Protein AF-A0A9D9DFF3-F1 (afdb_monomer_lite)

Foldseek 3Di:
DDPPCVQLVLLVVLVVLCVVVVHDLCNSCVQLVHHSVVNVCSNVVVDTDDPSSVVSSVVVVVVSVVVVVVVVVVVVVVVVVVVVVVVVVVVVVVVVVVVVD

Structure (mmCIF, N/CA/C/O backbone):
data_AF-A0A9D9DFF3-F1
#
_entry.id   AF-A0A9D9DFF3-F1
#
loop_
_atom_site.group_PDB
_atom_site.id
_atom_site.type_symbol
_atom_site.label_atom_id
_atom_site.label_alt_id
_atom_site.label_comp_id
_atom_site.label_asym_id
_atom_site.label_entity_id
_atom_site.label_seq_id
_atom_site.pdbx_PDB_ins_code
_atom_site.Cartn_x
_atom_site.Cartn_y
_atom_site.Cartn_z
_atom_site.occupancy
_atom_site.B_iso_or_equiv
_atom_site.auth_seq_id
_atom_site.auth_comp_id
_atom_site.auth_asym_id
_atom_site.auth_atom_id
_atom_site.pdbx_PDB_model_num
ATOM 1 N N . MET A 1 1 ? 12.814 -27.600 -8.512 1.00 37.44 1 MET A N 1
ATOM 2 C CA . MET A 1 1 ? 12.833 -26.785 -7.274 1.00 37.44 1 MET A CA 1
ATOM 3 C C . MET A 1 1 ? 13.285 -25.425 -7.756 1.00 37.44 1 MET A C 1
ATOM 5 O O . MET A 1 1 ? 14.477 -25.202 -7.915 1.00 37.44 1 MET A O 1
ATOM 9 N N . ASP A 1 2 ? 12.324 -24.601 -8.169 1.00 42.31 2 ASP A N 1
ATOM 10 C CA . ASP A 1 2 ? 12.583 -23.528 -9.131 1.00 42.31 2 ASP A CA 1
ATOM 11 C C . ASP A 1 2 ? 12.724 -22.204 -8.384 1.00 42.31 2 ASP A C 1
ATOM 13 O O . ASP A 1 2 ? 11.755 -21.620 -7.907 1.00 42.31 2 ASP A O 1
ATOM 17 N N . ILE A 1 3 ? 13.970 -21.758 -8.234 1.00 48.84 3 ILE A N 1
ATOM 18 C CA . ILE A 1 3 ? 14.361 -20.600 -7.413 1.00 48.84 3 ILE A CA 1
ATOM 19 C C . ILE A 1 3 ? 14.225 -19.268 -8.196 1.00 48.84 3 ILE A C 1
ATOM 21 O O . ILE A 1 3 ? 14.500 -18.189 -7.674 1.00 48.84 3 ILE A O 1
ATOM 25 N N . GLU A 1 4 ? 13.752 -19.284 -9.447 1.00 47.47 4 GLU A N 1
ATOM 26 C CA . GLU A 1 4 ? 13.903 -18.138 -10.361 1.00 47.47 4 GLU A CA 1
ATOM 27 C C . GLU A 1 4 ? 12.733 -17.131 -10.438 1.00 47.47 4 GLU A C 1
ATOM 29 O O . GLU A 1 4 ? 12.893 -16.080 -11.073 1.00 47.47 4 GLU A O 1
ATOM 34 N N . ASN A 1 5 ? 11.601 -17.359 -9.753 1.00 51.75 5 ASN A N 1
ATOM 35 C CA . ASN A 1 5 ? 10.406 -16.494 -9.872 1.00 51.75 5 ASN A CA 1
ATOM 36 C C . ASN A 1 5 ? 10.257 -15.365 -8.831 1.00 51.75 5 ASN A C 1
ATOM 38 O O . ASN A 1 5 ? 9.485 -14.432 -9.047 1.00 51.75 5 ASN A O 1
ATOM 42 N N . ASN A 1 6 ? 11.080 -15.336 -7.776 1.00 55.25 6 ASN A N 1
ATOM 43 C CA . ASN A 1 6 ? 10.931 -14.398 -6.646 1.00 55.25 6 ASN A CA 1
ATOM 44 C C . ASN A 1 6 ? 10.942 -12.894 -7.001 1.00 55.25 6 ASN A C 1
ATOM 46 O O . ASN A 1 6 ? 10.562 -12.058 -6.182 1.00 55.25 6 ASN A O 1
ATOM 50 N N . GLY A 1 7 ? 11.446 -12.512 -8.178 1.00 58.28 7 GLY A N 1
ATOM 51 C CA . GLY A 1 7 ? 11.526 -11.109 -8.594 1.00 58.28 7 GLY A CA 1
ATOM 52 C C . GLY A 1 7 ? 10.247 -10.559 -9.227 1.00 58.28 7 GLY A C 1
ATOM 53 O O . GLY A 1 7 ? 10.007 -9.358 -9.113 1.00 58.28 7 GLY A O 1
ATOM 54 N N . ARG A 1 8 ? 9.459 -11.409 -9.899 1.00 73.44 8 ARG A N 1
ATOM 55 C CA . ARG A 1 8 ? 8.228 -11.000 -10.594 1.00 73.44 8 ARG A CA 1
ATOM 56 C C . ARG A 1 8 ? 7.054 -10.964 -9.624 1.00 73.44 8 ARG A C 1
ATOM 58 O O . ARG A 1 8 ? 6.398 -9.933 -9.527 1.00 73.44 8 ARG A O 1
ATOM 65 N N . ASP A 1 9 ? 6.929 -12.000 -8.798 1.00 81.44 9 ASP A N 1
ATOM 66 C CA . ASP A 1 9 ? 5.877 -12.121 -7.784 1.00 81.44 9 ASP A CA 1
ATOM 67 C C . ASP A 1 9 ? 5.829 -10.900 -6.851 1.00 81.44 9 ASP A C 1
ATOM 69 O O . ASP A 1 9 ? 4.765 -10.362 -6.552 1.00 81.44 9 ASP A O 1
ATOM 73 N N . LYS A 1 10 ? 6.999 -10.383 -6.455 1.00 89.50 10 LYS A N 1
ATOM 74 C CA . LYS A 1 10 ? 7.100 -9.196 -5.594 1.00 89.50 10 LYS A CA 1
ATOM 75 C C . LYS A 1 10 ? 6.739 -7.887 -6.292 1.00 89.50 10 LYS A C 1
ATOM 77 O O . LYS A 1 10 ? 6.269 -6.964 -5.632 1.00 89.50 10 LYS A O 1
ATOM 82 N N . ILE A 1 11 ? 6.982 -7.770 -7.599 1.00 93.94 11 ILE A N 1
ATOM 83 C CA . ILE A 1 11 ? 6.556 -6.593 -8.370 1.00 93.94 11 ILE A CA 1
ATOM 84 C C . ILE A 1 11 ? 5.039 -6.601 -8.526 1.00 93.94 11 ILE A C 1
ATOM 86 O O . ILE A 1 11 ? 4.406 -5.571 -8.301 1.00 93.94 11 ILE A O 1
ATOM 90 N N . ASP A 1 12 ? 4.455 -7.756 -8.829 1.00 92.88 12 ASP A N 1
ATOM 91 C CA . ASP A 1 12 ? 3.007 -7.896 -8.966 1.00 92.88 12 ASP A CA 1
ATOM 92 C C . ASP A 1 12 ? 2.300 -7.636 -7.626 1.00 92.88 12 ASP A C 1
ATOM 94 O O . ASP A 1 12 ? 1.305 -6.904 -7.570 1.00 92.88 12 ASP A O 1
ATOM 98 N N . GLU A 1 13 ? 2.861 -8.136 -6.518 1.00 95.25 13 GLU A N 1
ATOM 99 C CA . GLU A 1 13 ? 2.382 -7.835 -5.167 1.00 95.25 13 GLU A CA 1
ATOM 100 C C . GLU A 1 13 ? 2.470 -6.334 -4.848 1.00 95.25 13 GLU A C 1
ATOM 102 O O . GLU A 1 13 ? 1.493 -5.735 -4.381 1.00 95.25 13 GLU A O 1
ATOM 107 N N . LEU A 1 14 ? 3.623 -5.715 -5.122 1.00 95.88 14 LEU A N 1
ATOM 108 C CA . LEU A 1 14 ? 3.855 -4.285 -4.924 1.00 95.88 14 LEU A CA 1
ATOM 109 C C . LEU A 1 14 ? 2.812 -3.449 -5.667 1.00 95.88 14 LEU A C 1
ATOM 111 O O . LEU A 1 14 ? 2.181 -2.581 -5.063 1.00 95.88 14 LEU A O 1
ATOM 115 N N . VAL A 1 15 ? 2.630 -3.704 -6.965 1.00 94.94 15 VAL A N 1
ATOM 116 C CA . VAL A 1 15 ? 1.685 -2.965 -7.810 1.00 94.94 15 VAL A CA 1
ATOM 117 C C . VAL A 1 15 ? 0.266 -3.159 -7.295 1.00 94.94 15 VAL A C 1
ATOM 119 O O . VAL A 1 15 ? -0.441 -2.178 -7.084 1.00 94.94 15 VAL A O 1
ATOM 122 N N . THR A 1 16 ? -0.127 -4.398 -6.996 1.00 95.56 16 THR A N 1
ATOM 123 C CA . THR A 1 16 ? -1.468 -4.712 -6.485 1.00 95.56 16 THR A CA 1
ATOM 124 C C . THR A 1 16 ? -1.778 -3.941 -5.201 1.00 95.56 16 THR A C 1
ATOM 126 O O . THR A 1 16 ? -2.840 -3.323 -5.080 1.00 95.56 16 THR A O 1
ATOM 129 N N . ARG A 1 17 ? -0.857 -3.940 -4.230 1.00 95.75 17 ARG A N 1
ATOM 130 C CA . ARG A 1 17 ? -1.032 -3.216 -2.960 1.00 95.75 17 ARG A CA 1
ATOM 131 C C . ARG A 1 17 ? -1.026 -1.703 -3.160 1.00 95.75 17 ARG A C 1
ATOM 133 O O . ARG A 1 17 ? -1.868 -1.011 -2.590 1.00 95.75 17 ARG A O 1
ATOM 140 N N . ALA A 1 18 ? -0.122 -1.189 -3.992 1.00 95.12 18 ALA A N 1
ATOM 141 C CA . ALA A 1 18 ? -0.042 0.234 -4.301 1.00 95.12 18 ALA A CA 1
ATOM 142 C C . ALA A 1 18 ? -1.338 0.741 -4.958 1.00 95.12 18 ALA A C 1
ATOM 144 O O . ALA A 1 18 ? -1.895 1.749 -4.520 1.00 95.12 18 ALA A O 1
ATOM 145 N N . THR A 1 19 ? -1.874 0.013 -5.941 1.00 94.12 19 THR A N 1
ATOM 146 C CA . THR A 1 19 ? -3.126 0.367 -6.625 1.00 94.12 19 THR A CA 1
ATOM 147 C C . THR A 1 19 ? -4.327 0.317 -5.687 1.00 94.12 19 THR A C 1
ATOM 149 O O . THR A 1 19 ? -5.136 1.242 -5.705 1.00 94.12 19 THR A O 1
ATOM 152 N N . LYS A 1 20 ? -4.417 -0.682 -4.795 1.00 94.50 20 LYS A N 1
ATOM 153 C CA . LYS A 1 20 ? -5.460 -0.725 -3.748 1.00 94.50 20 LYS A CA 1
ATOM 154 C C . LYS A 1 20 ? -5.444 0.506 -2.836 1.00 94.50 20 LYS A C 1
ATOM 156 O O . LYS A 1 20 ? -6.474 0.864 -2.278 1.00 94.50 20 LYS A O 1
ATOM 161 N N . LYS A 1 21 ? -4.291 1.166 -2.704 1.00 91.88 21 LYS A N 1
ATOM 162 C CA . LYS A 1 21 ? -4.105 2.407 -1.938 1.00 91.88 21 LYS A CA 1
ATOM 163 C C . LYS A 1 21 ? -4.207 3.678 -2.789 1.00 91.88 21 LYS A C 1
ATOM 165 O O . LYS A 1 21 ? -3.920 4.765 -2.296 1.00 91.88 21 LYS A O 1
ATOM 170 N N . GLY A 1 22 ? -4.591 3.560 -4.061 1.00 94.06 22 GLY A N 1
ATOM 171 C CA . GLY A 1 22 ? -4.718 4.691 -4.981 1.00 94.06 22 GLY A CA 1
ATOM 172 C C . GLY A 1 22 ? -3.380 5.297 -5.417 1.00 94.06 22 GLY A C 1
ATOM 173 O O . GLY A 1 22 ? -3.342 6.438 -5.885 1.00 94.06 22 GLY A O 1
ATOM 174 N N . LEU A 1 23 ? -2.261 4.578 -5.262 1.00 94.56 23 LEU A N 1
ATOM 175 C CA . LEU A 1 23 ? -0.970 5.045 -5.762 1.00 94.56 23 LEU A CA 1
ATOM 176 C C . LEU A 1 23 ? -0.884 4.819 -7.271 1.00 94.56 23 LEU A C 1
ATOM 178 O O . LEU A 1 23 ? -1.087 3.717 -7.778 1.00 94.56 23 LEU A O 1
ATOM 182 N N . THR A 1 24 ? -0.516 5.880 -7.984 1.00 95.44 24 THR A N 1
ATOM 183 C CA . THR A 1 24 ? -0.215 5.826 -9.413 1.00 95.44 24 THR A CA 1
ATOM 184 C C . THR A 1 24 ? 1.201 5.301 -9.648 1.00 95.44 24 THR A C 1
ATOM 186 O O . THR A 1 24 ? 2.070 5.397 -8.776 1.00 95.44 24 THR A O 1
ATOM 189 N N . LEU A 1 25 ? 1.470 4.799 -10.855 1.00 94.12 25 LEU A N 1
ATOM 190 C CA . LEU A 1 25 ? 2.794 4.290 -11.217 1.00 94.12 25 LEU A CA 1
ATOM 191 C C . LEU A 1 25 ? 3.928 5.325 -11.028 1.00 94.12 25 LEU A C 1
ATOM 193 O O . LEU A 1 25 ? 4.968 4.949 -10.487 1.00 94.12 25 LEU A O 1
ATOM 197 N N . PRO A 1 26 ? 3.755 6.624 -11.364 1.00 96.69 26 PRO A N 1
ATOM 198 C CA . PRO A 1 26 ? 4.762 7.647 -11.067 1.00 96.69 26 PRO A CA 1
ATOM 199 C C . PRO A 1 26 ? 5.036 7.824 -9.568 1.00 96.69 26 PRO A C 1
ATOM 201 O O . PRO A 1 26 ? 6.190 7.954 -9.164 1.00 96.69 26 PRO A O 1
ATOM 204 N N . LYS A 1 27 ? 3.996 7.783 -8.720 1.00 96.31 27 LYS A N 1
ATOM 205 C CA . LYS A 1 27 ? 4.160 7.868 -7.258 1.00 96.31 27 LYS A CA 1
ATOM 206 C C . LYS A 1 27 ? 4.902 6.650 -6.712 1.00 96.31 27 LYS A C 1
ATOM 208 O O . LYS A 1 27 ? 5.761 6.791 -5.846 1.00 96.31 27 LYS A O 1
ATOM 213 N N . LEU A 1 28 ? 4.611 5.466 -7.249 1.00 95.19 28 LEU A N 1
ATOM 214 C CA . LEU A 1 28 ? 5.313 4.237 -6.894 1.00 95.19 28 LEU A CA 1
ATOM 215 C C . LEU A 1 28 ? 6.788 4.275 -7.330 1.00 95.19 28 LEU A C 1
ATOM 217 O O . LEU A 1 28 ? 7.670 3.880 -6.570 1.00 95.19 28 LEU A O 1
ATOM 221 N N . ALA A 1 29 ? 7.073 4.800 -8.525 1.00 96.69 29 ALA A N 1
ATOM 222 C CA . ALA A 1 29 ? 8.435 4.984 -9.024 1.00 96.69 29 ALA A CA 1
ATOM 223 C C . ALA A 1 29 ? 9.241 5.938 -8.130 1.00 96.69 29 ALA A C 1
ATOM 225 O O . ALA A 1 29 ? 10.367 5.616 -7.742 1.00 96.69 29 ALA A O 1
ATOM 226 N N . ALA A 1 30 ? 8.629 7.055 -7.724 1.00 96.75 30 ALA A N 1
ATOM 227 C CA . ALA A 1 30 ? 9.215 7.991 -6.772 1.00 96.75 30 ALA A CA 1
ATOM 228 C C . ALA A 1 30 ? 9.490 7.330 -5.411 1.00 96.75 30 ALA A C 1
ATOM 230 O O . ALA A 1 30 ? 10.594 7.463 -4.887 1.00 96.75 30 ALA A O 1
ATOM 231 N N . ALA A 1 31 ? 8.543 6.547 -4.879 1.00 94.00 31 ALA A N 1
ATOM 232 C CA . ALA A 1 31 ? 8.706 5.828 -3.611 1.00 94.00 31 ALA A CA 1
ATOM 233 C C . ALA A 1 31 ? 9.863 4.813 -3.635 1.00 94.00 31 ALA A C 1
ATOM 235 O O . ALA A 1 31 ? 10.502 4.570 -2.613 1.00 94.00 31 ALA A O 1
ATOM 236 N N . LEU A 1 32 ? 10.155 4.231 -4.802 1.00 95.56 32 LEU A N 1
ATOM 237 C CA . LEU A 1 32 ? 11.289 3.327 -4.984 1.00 95.56 32 LEU A CA 1
ATOM 238 C C . LEU A 1 32 ? 12.556 4.017 -5.498 1.00 95.56 32 LEU A C 1
ATOM 240 O O . LEU A 1 32 ? 13.544 3.328 -5.746 1.00 95.56 32 LEU A O 1
ATOM 244 N N . HIS A 1 33 ? 12.551 5.341 -5.664 1.00 96.44 33 HIS A N 1
ATOM 245 C CA . HIS A 1 33 ? 13.625 6.125 -6.282 1.00 96.44 33 HIS A CA 1
ATOM 246 C C . HIS A 1 33 ? 14.150 5.483 -7.577 1.00 96.44 33 HIS A C 1
ATOM 248 O O . HIS A 1 33 ? 15.333 5.139 -7.707 1.00 96.44 33 HIS A O 1
ATOM 254 N N . VAL A 1 34 ? 13.235 5.261 -8.517 1.00 96.81 34 VAL A N 1
ATOM 255 C CA . VAL A 1 34 ? 13.516 4.865 -9.901 1.00 96.81 34 VAL A CA 1
ATOM 256 C C . VAL A 1 34 ? 12.732 5.773 -10.848 1.00 96.81 34 VAL A C 1
ATOM 258 O O . VAL A 1 34 ? 11.764 6.411 -10.438 1.00 96.81 34 VAL A O 1
ATOM 261 N N . SER A 1 35 ? 13.123 5.841 -12.122 1.00 98.00 35 SER A N 1
ATOM 262 C CA . SER A 1 35 ? 12.321 6.575 -13.105 1.00 98.00 35 SER A CA 1
ATOM 263 C C . SER A 1 35 ? 10.993 5.864 -13.376 1.00 98.00 35 SER A C 1
ATOM 265 O O . SER A 1 35 ? 10.899 4.638 -13.272 1.00 98.00 35 SER A O 1
ATOM 267 N N . THR A 1 36 ? 9.973 6.620 -13.786 1.00 97.50 36 THR A N 1
ATOM 268 C CA . THR A 1 36 ? 8.672 6.061 -14.188 1.00 97.50 36 THR A CA 1
ATOM 269 C C . THR A 1 36 ? 8.825 5.021 -15.300 1.00 97.50 36 THR A C 1
ATOM 271 O O . THR A 1 36 ? 8.224 3.955 -15.214 1.00 97.50 36 THR A O 1
ATOM 274 N N . SER A 1 37 ? 9.689 5.271 -16.290 1.00 97.69 37 SER A N 1
ATOM 275 C CA . SER A 1 37 ? 9.982 4.312 -17.366 1.00 97.69 37 SER A CA 1
ATOM 276 C C . SER A 1 37 ? 10.624 3.027 -16.838 1.00 97.69 37 SER A C 1
ATOM 278 O O . SER A 1 37 ? 10.271 1.933 -17.266 1.00 97.69 37 SER A O 1
ATOM 280 N N . THR A 1 38 ? 11.530 3.136 -15.861 1.00 96.81 38 THR A N 1
ATOM 281 C CA . THR A 1 38 ? 12.130 1.962 -15.209 1.00 96.81 38 THR A CA 1
ATOM 282 C C . THR A 1 38 ? 11.069 1.147 -14.473 1.00 96.81 38 THR A C 1
ATOM 284 O O . THR A 1 38 ? 11.033 -0.072 -14.602 1.00 96.81 38 THR A O 1
ATOM 287 N N . MET A 1 39 ? 10.173 1.811 -13.735 1.00 96.12 39 MET A N 1
ATOM 288 C CA . MET A 1 39 ? 9.062 1.135 -13.067 1.00 96.12 39 MET A CA 1
ATOM 289 C C . MET A 1 39 ? 8.140 0.443 -14.078 1.00 96.12 39 MET A C 1
ATOM 291 O O . MET A 1 39 ? 7.786 -0.713 -13.881 1.00 96.12 39 MET A O 1
ATOM 295 N N . TYR A 1 40 ? 7.807 1.106 -15.188 1.00 96.50 40 TYR A N 1
ATOM 296 C CA . TYR A 1 40 ? 7.024 0.509 -16.271 1.00 96.50 40 TYR A CA 1
ATOM 297 C C . TYR A 1 40 ? 7.685 -0.763 -16.820 1.00 96.50 40 TYR A C 1
ATOM 299 O O . TYR A 1 40 ? 7.012 -1.777 -17.001 1.00 96.50 40 TYR A O 1
ATOM 307 N N . ASN A 1 41 ? 9.006 -0.757 -17.005 1.00 96.19 41 ASN A N 1
ATOM 308 C CA . ASN A 1 41 ? 9.736 -1.946 -17.443 1.00 96.19 41 ASN A CA 1
ATOM 309 C C . ASN A 1 41 ? 9.701 -3.088 -16.423 1.00 96.19 41 ASN A C 1
ATOM 311 O O . ASN A 1 41 ? 9.732 -4.248 -16.826 1.00 96.19 41 ASN A O 1
ATOM 315 N N . TYR A 1 42 ? 9.646 -2.787 -15.124 1.00 94.81 42 TYR A N 1
ATOM 316 C CA . TYR A 1 42 ? 9.476 -3.813 -14.094 1.00 94.81 42 TYR A CA 1
ATOM 317 C C . TYR A 1 42 ? 8.075 -4.416 -14.131 1.00 94.81 42 TYR A C 1
ATOM 319 O O . TYR A 1 42 ? 7.952 -5.635 -14.162 1.00 94.81 42 TYR A O 1
ATOM 327 N N . VAL A 1 43 ? 7.035 -3.578 -14.183 1.00 93.56 43 VAL A N 1
ATOM 328 C CA . VAL A 1 43 ? 5.631 -4.029 -14.180 1.00 93.56 43 VAL A CA 1
ATOM 329 C C . VAL A 1 43 ? 5.305 -4.896 -15.391 1.00 93.56 43 VAL A C 1
ATOM 331 O O . VAL A 1 43 ? 4.636 -5.912 -15.262 1.00 93.56 43 VAL A O 1
ATOM 334 N N . ASN A 1 44 ? 5.818 -4.541 -16.567 1.00 93.69 44 ASN A N 1
ATOM 335 C CA . ASN A 1 44 ? 5.590 -5.330 -17.780 1.00 93.69 44 ASN A CA 1
ATOM 336 C C . ASN A 1 44 ? 6.559 -6.517 -17.924 1.00 93.69 44 ASN A C 1
ATOM 338 O O . ASN A 1 44 ? 6.491 -7.257 -18.901 1.00 93.69 44 ASN A O 1
ATOM 342 N N . GLY A 1 45 ? 7.488 -6.702 -16.981 1.00 91.56 45 GLY A N 1
ATOM 343 C CA . GLY A 1 45 ? 8.461 -7.793 -17.014 1.00 91.56 45 GLY A CA 1
ATOM 344 C C . GLY A 1 45 ? 9.562 -7.649 -18.071 1.00 91.56 45 GLY A C 1
ATOM 345 O O . GLY A 1 45 ? 10.335 -8.587 -18.252 1.00 91.56 45 GLY A O 1
ATOM 346 N N . TYR A 1 46 ? 9.688 -6.493 -18.735 1.00 93.75 46 TYR A N 1
ATOM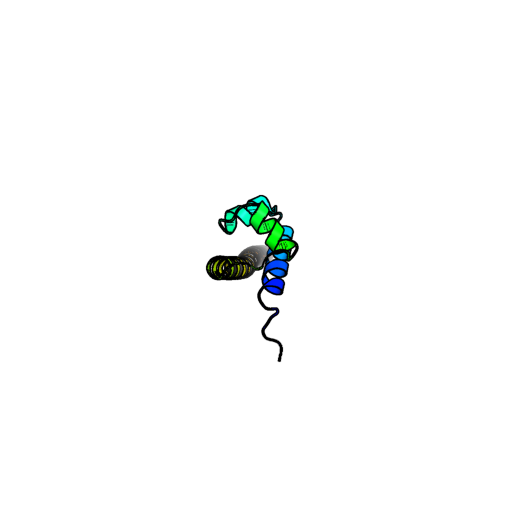 347 C CA . TYR A 1 46 ? 10.770 -6.218 -19.692 1.00 93.75 46 TYR A CA 1
ATOM 348 C C . TYR A 1 46 ? 12.151 -6.234 -19.032 1.00 93.75 46 TYR A C 1
ATOM 350 O O . TYR A 1 46 ? 13.148 -6.569 -19.666 1.00 93.75 46 TYR A O 1
ATOM 358 N N . THR A 1 47 ? 12.228 -5.863 -17.75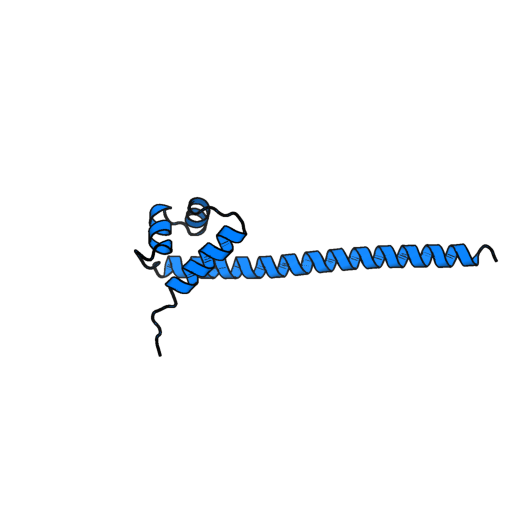1 1.00 92.75 47 THR A N 1
ATOM 359 C CA . THR A 1 47 ? 13.473 -5.918 -16.974 1.00 92.75 47 THR A CA 1
ATOM 360 C C . THR A 1 47 ? 13.206 -6.386 -15.550 1.00 92.75 47 THR A C 1
ATOM 362 O O . THR A 1 47 ? 12.137 -6.137 -14.997 1.00 92.75 47 THR A O 1
ATOM 365 N N . LYS A 1 48 ? 14.197 -7.031 -14.923 1.00 91.12 48 LYS A N 1
ATOM 366 C CA . LYS A 1 48 ? 14.140 -7.392 -13.499 1.00 91.12 48 LYS A CA 1
ATOM 367 C C . LYS A 1 48 ? 14.757 -6.277 -12.638 1.00 91.12 48 LYS A C 1
ATOM 369 O O . LYS A 1 48 ? 15.798 -5.729 -13.016 1.00 91.12 48 LYS A O 1
ATOM 374 N N . PRO A 1 49 ? 14.200 -5.965 -11.452 1.00 93.56 49 PRO A N 1
ATOM 375 C CA . PRO A 1 49 ? 14.796 -4.985 -10.551 1.00 93.56 49 PRO A CA 1
ATOM 376 C C . PRO A 1 49 ? 16.184 -5.415 -10.079 1.00 93.56 49 PRO A C 1
ATOM 378 O O . PRO A 1 49 ? 16.398 -6.575 -9.718 1.00 93.56 49 PRO A O 1
ATOM 381 N N . ARG A 1 50 ? 17.127 -4.468 -10.016 1.00 92.50 50 ARG A N 1
ATOM 382 C CA . ARG A 1 50 ? 18.462 -4.687 -9.427 1.00 92.50 50 ARG A CA 1
ATOM 383 C C . ARG A 1 50 ? 18.369 -4.946 -7.919 1.00 92.50 50 ARG A C 1
ATOM 385 O O . ARG A 1 50 ? 17.375 -4.606 -7.282 1.00 92.50 50 ARG A O 1
ATOM 392 N N . ALA A 1 51 ? 19.417 -5.523 -7.326 1.00 92.31 51 ALA 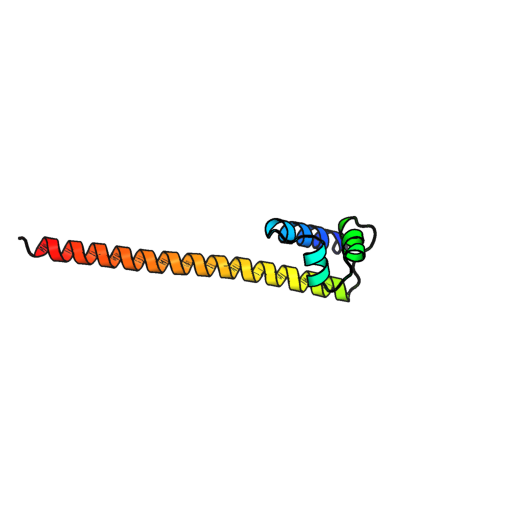A N 1
ATOM 393 C CA . ALA A 1 51 ? 19.418 -5.945 -5.919 1.00 92.31 51 ALA A CA 1
ATOM 394 C C . ALA A 1 51 ? 19.046 -4.824 -4.927 1.00 92.31 51 ALA A C 1
ATOM 396 O O . ALA A 1 51 ? 18.273 -5.052 -4.001 1.00 92.31 51 ALA A O 1
ATOM 397 N N . ASN A 1 52 ? 19.541 -3.604 -5.14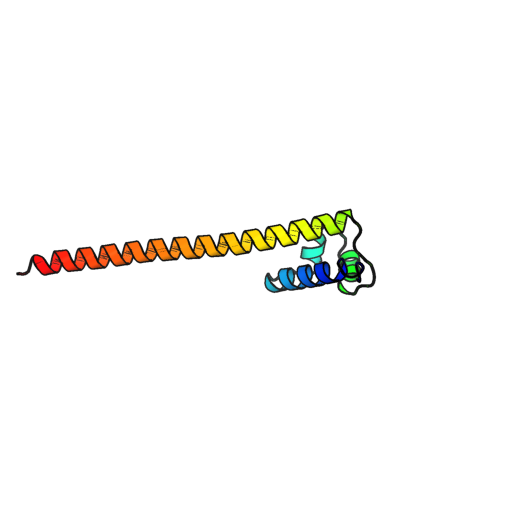3 1.00 94.25 52 ASN A N 1
ATOM 398 C CA . ASN A 1 52 ? 19.188 -2.434 -4.335 1.00 94.25 52 ASN A CA 1
ATOM 399 C C . ASN A 1 52 ? 17.701 -2.055 -4.462 1.00 94.25 52 ASN A C 1
ATOM 401 O O . ASN A 1 52 ? 17.060 -1.723 -3.469 1.00 94.25 52 ASN A O 1
ATOM 405 N N . VAL A 1 53 ? 17.134 -2.133 -5.668 1.00 94.75 53 VAL A N 1
ATOM 406 C CA . VAL A 1 53 ? 15.709 -1.886 -5.908 1.00 94.75 53 VAL A CA 1
ATOM 407 C C . VAL A 1 53 ? 14.871 -2.970 -5.236 1.00 94.75 53 VAL A C 1
ATOM 409 O O . VAL A 1 53 ? 13.918 -2.626 -4.551 1.00 94.75 53 VAL A O 1
ATOM 412 N N . ARG A 1 54 ? 15.259 -4.250 -5.340 1.00 94.38 54 ARG A N 1
ATOM 413 C CA . ARG A 1 54 ? 14.569 -5.362 -4.658 1.00 94.38 54 ARG A CA 1
ATOM 414 C C . ARG A 1 54 ? 14.494 -5.156 -3.148 1.00 94.38 54 ARG A C 1
ATOM 416 O O . ARG A 1 54 ? 13.413 -5.256 -2.590 1.00 94.38 54 ARG A O 1
ATOM 423 N N . LYS A 1 55 ? 15.597 -4.747 -2.509 1.00 94.75 55 LYS A N 1
ATOM 424 C CA . LYS A 1 55 ? 15.591 -4.401 -1.076 1.00 94.75 55 LYS A CA 1
ATOM 425 C C . LYS A 1 55 ? 14.598 -3.281 -0.747 1.00 94.75 55 LYS A C 1
ATOM 427 O O . LYS A 1 55 ? 13.930 -3.340 0.276 1.00 94.75 55 LYS A O 1
ATOM 432 N N . ARG A 1 56 ? 14.477 -2.262 -1.605 1.00 95.81 56 ARG A N 1
ATOM 433 C CA . ARG A 1 56 ? 13.498 -1.175 -1.409 1.00 95.81 56 ARG A CA 1
ATOM 434 C C . ARG A 1 56 ? 12.058 -1.648 -1.594 1.00 95.81 56 ARG A C 1
ATOM 436 O O . ARG A 1 56 ? 11.197 -1.201 -0.848 1.00 95.81 56 ARG A O 1
ATOM 443 N N . ILE A 1 57 ? 11.814 -2.556 -2.540 1.00 95.75 57 ILE A N 1
ATOM 444 C CA . ILE A 1 57 ? 10.510 -3.211 -2.723 1.00 95.75 57 ILE A CA 1
ATOM 445 C C . ILE A 1 57 ? 10.140 -3.985 -1.455 1.00 95.75 57 ILE A C 1
ATOM 447 O O . ILE A 1 57 ? 9.056 -3.781 -0.922 1.00 95.75 57 ILE A O 1
ATOM 451 N N . ASP A 1 58 ? 11.066 -4.788 -0.927 1.00 95.25 58 ASP A N 1
ATOM 452 C CA . ASP A 1 58 ? 10.858 -5.563 0.301 1.00 95.25 58 ASP A CA 1
ATOM 453 C C . ASP A 1 58 ? 10.524 -4.659 1.495 1.00 95.25 58 ASP A C 1
ATOM 455 O O . ASP A 1 58 ? 9.545 -4.886 2.202 1.00 95.25 58 ASP A O 1
ATOM 459 N N . VAL A 1 59 ? 11.292 -3.581 1.682 1.00 96.12 59 VAL A N 1
ATOM 460 C CA . VAL A 1 59 ? 11.034 -2.594 2.743 1.00 96.12 59 VAL A CA 1
ATOM 461 C C . VAL A 1 59 ? 9.675 -1.918 2.563 1.00 96.12 59 VAL A C 1
ATOM 463 O O . VAL A 1 59 ? 8.979 -1.675 3.547 1.00 96.12 59 VAL A O 1
ATOM 466 N N . TRP A 1 60 ? 9.288 -1.593 1.329 1.00 95.88 60 TRP A N 1
ATOM 467 C CA . TRP A 1 60 ? 7.988 -0.988 1.056 1.00 95.88 60 TRP A CA 1
ATOM 468 C C . TRP A 1 60 ? 6.843 -1.942 1.417 1.00 95.88 60 TRP A C 1
ATOM 470 O O . TRP A 1 60 ? 5.919 -1.538 2.121 1.00 95.88 60 TRP A O 1
ATOM 480 N N . LEU A 1 61 ? 6.931 -3.208 0.993 1.00 95.75 61 LEU A N 1
ATOM 481 C CA . LEU A 1 61 ? 5.926 -4.241 1.269 1.00 95.75 61 LEU A CA 1
ATOM 482 C C . LEU A 1 61 ? 5.783 -4.512 2.771 1.00 95.75 61 LEU A C 1
ATOM 484 O O . LEU A 1 61 ? 4.667 -4.624 3.279 1.00 95.75 61 LEU A O 1
ATOM 488 N N . GLU A 1 62 ? 6.896 -4.553 3.502 1.00 96.12 62 GLU A N 1
ATOM 489 C CA . GLU A 1 62 ? 6.860 -4.760 4.949 1.00 96.12 62 GLU A CA 1
ATOM 490 C C . GLU A 1 62 ? 6.256 -3.553 5.679 1.00 96.12 62 GLU A C 1
ATOM 492 O O . GLU A 1 62 ? 5.398 -3.711 6.548 1.00 96.12 62 GLU A O 1
ATOM 497 N N . ARG A 1 63 ? 6.610 -2.325 5.275 1.00 95.19 63 ARG A N 1
ATOM 498 C CA . ARG A 1 63 ? 5.976 -1.105 5.807 1.00 95.19 63 ARG A CA 1
ATOM 499 C C . ARG A 1 63 ? 4.471 -1.095 5.559 1.00 95.19 63 ARG A C 1
ATOM 501 O O . ARG A 1 63 ? 3.705 -0.743 6.453 1.00 95.19 63 ARG A O 1
ATOM 508 N N . ASP A 1 64 ? 4.045 -1.494 4.366 1.00 94.56 64 ASP A N 1
ATOM 509 C CA . ASP A 1 64 ? 2.634 -1.601 4.004 1.00 94.56 64 ASP A CA 1
ATOM 510 C C . ASP A 1 64 ? 1.873 -2.587 4.907 1.00 94.56 64 ASP A C 1
ATOM 512 O O . ASP A 1 64 ? 0.780 -2.282 5.407 1.00 94.56 64 ASP A O 1
ATOM 516 N N . ARG A 1 65 ? 2.481 -3.748 5.175 1.00 95.00 65 ARG A N 1
ATOM 517 C CA . ARG A 1 65 ? 1.948 -4.764 6.087 1.00 95.00 65 ARG A CA 1
ATOM 518 C C . ARG A 1 65 ? 1.833 -4.241 7.518 1.00 95.00 65 ARG A C 1
ATOM 520 O O . ARG A 1 65 ? 0.763 -4.367 8.114 1.00 95.00 65 ARG A O 1
ATOM 527 N N . ILE A 1 66 ? 2.891 -3.626 8.047 1.00 96.06 66 ILE A N 1
ATOM 528 C CA . ILE A 1 66 ? 2.902 -3.049 9.400 1.00 96.06 66 ILE A CA 1
ATOM 529 C C . ILE A 1 66 ? 1.806 -1.991 9.534 1.00 96.06 66 ILE A C 1
ATOM 531 O O . ILE A 1 66 ? 1.030 -2.035 10.485 1.00 96.06 66 ILE A O 1
ATOM 535 N N . MET A 1 67 ? 1.680 -1.085 8.560 1.00 94.94 67 MET A N 1
ATOM 536 C CA . MET A 1 67 ? 0.641 -0.051 8.589 1.00 94.94 67 MET A CA 1
ATOM 537 C C . MET A 1 67 ? -0.767 -0.645 8.595 1.00 94.94 67 MET A C 1
ATOM 539 O O . MET A 1 67 ? -1.625 -0.165 9.326 1.00 94.94 67 MET A O 1
ATOM 543 N N . THR A 1 68 ? -0.998 -1.721 7.842 1.00 94.12 68 THR A N 1
ATOM 544 C CA . THR A 1 68 ? -2.292 -2.422 7.835 1.00 94.12 68 THR A CA 1
ATOM 545 C C . THR A 1 68 ? -2.628 -2.995 9.214 1.00 94.12 68 THR A C 1
ATOM 547 O O . THR A 1 68 ? -3.748 -2.838 9.701 1.00 94.12 68 THR A O 1
ATOM 550 N N . ILE A 1 69 ? -1.646 -3.611 9.877 1.00 94.56 69 ILE A N 1
ATOM 551 C CA . ILE A 1 69 ? -1.800 -4.145 11.235 1.00 94.56 69 ILE A CA 1
ATOM 552 C C . ILE A 1 69 ? -2.078 -3.011 12.231 1.00 94.56 69 ILE A C 1
ATOM 554 O O . ILE A 1 69 ? -3.011 -3.107 13.027 1.00 94.56 69 ILE A O 1
ATOM 558 N N . LEU A 1 70 ? -1.319 -1.914 12.162 1.00 95.25 70 LEU A N 1
ATOM 559 C CA . LEU A 1 70 ? -1.511 -0.755 13.035 1.00 95.25 70 LEU A CA 1
ATOM 560 C C . LEU A 1 70 ? -2.900 -0.133 12.863 1.00 95.25 70 LEU A C 1
ATOM 562 O O . LEU A 1 70 ? -3.571 0.122 13.860 1.00 95.25 70 LEU A O 1
ATOM 566 N N . SER A 1 71 ? -3.378 0.042 11.628 1.00 93.44 71 SER A N 1
ATOM 567 C CA . SER A 1 71 ? -4.741 0.524 11.371 1.00 93.44 71 SER A CA 1
ATOM 568 C C . SER A 1 71 ? -5.803 -0.389 11.991 1.00 93.44 71 SER A C 1
ATOM 570 O O . SER A 1 71 ? -6.772 0.103 12.568 1.00 93.44 71 SER A O 1
ATOM 572 N N . SER A 1 72 ? -5.608 -1.711 11.947 1.00 94.00 72 SER A N 1
ATOM 573 C CA . SER A 1 72 ? -6.506 -2.655 12.622 1.00 94.00 72 SER A CA 1
ATOM 574 C C . SER A 1 72 ? -6.512 -2.470 14.143 1.00 94.00 72 SER A C 1
ATOM 576 O O . SER A 1 72 ? -7.577 -2.540 14.758 1.00 94.00 72 SER A O 1
ATOM 578 N N . TYR A 1 73 ? -5.351 -2.238 14.761 1.00 94.62 73 TYR A N 1
ATOM 579 C CA . TYR A 1 73 ? -5.268 -1.985 16.202 1.00 94.62 73 TYR A CA 1
ATOM 580 C C . TYR A 1 73 ? -5.944 -0.675 16.597 1.00 94.62 73 TYR A C 1
ATOM 582 O O . TYR A 1 73 ? -6.699 -0.660 17.566 1.00 94.62 73 TYR A O 1
ATOM 590 N N . VAL A 1 74 ? -5.737 0.395 15.827 1.00 94.19 74 VAL A N 1
ATOM 591 C CA . VAL A 1 74 ? -6.394 1.690 16.062 1.00 94.19 74 VAL A CA 1
ATOM 592 C C . VAL A 1 74 ? -7.915 1.535 16.035 1.00 94.19 74 VAL A C 1
ATOM 594 O O . VAL A 1 74 ? -8.580 1.924 16.991 1.00 94.19 74 VAL A O 1
ATOM 597 N N . ASN A 1 75 ? -8.462 0.865 15.016 1.00 91.94 75 ASN A N 1
ATOM 598 C CA . ASN A 1 75 ? -9.906 0.620 14.921 1.00 91.94 75 ASN A CA 1
ATOM 599 C C . ASN A 1 75 ? -10.450 -0.180 16.116 1.00 91.94 75 ASN A C 1
ATOM 601 O O . ASN A 1 75 ? -11.543 0.098 16.620 1.00 91.94 75 ASN A O 1
ATOM 605 N N . ARG A 1 76 ? -9.683 -1.170 16.592 1.00 92.25 76 ARG A N 1
ATOM 606 C CA . ARG A 1 76 ? -10.057 -1.967 17.765 1.00 92.25 76 ARG A CA 1
ATOM 607 C C . ARG A 1 76 ? -10.072 -1.121 19.038 1.00 92.25 76 ARG A C 1
ATOM 609 O O . ARG A 1 76 ? -11.019 -1.236 19.808 1.00 92.25 76 ARG A O 1
ATOM 616 N N . ILE A 1 77 ? -9.067 -0.272 19.247 1.00 92.44 77 ILE A N 1
ATOM 617 C CA . ILE A 1 77 ? -9.005 0.635 20.402 1.00 92.44 77 ILE A CA 1
ATOM 618 C C . ILE A 1 77 ? -10.202 1.590 20.390 1.00 92.44 77 ILE A C 1
ATOM 620 O O . ILE A 1 77 ? -10.904 1.680 21.391 1.00 92.44 77 ILE A O 1
ATOM 624 N N . SER A 1 78 ? -10.505 2.216 19.249 1.00 90.19 78 SER A N 1
ATOM 625 C CA . SER A 1 78 ? -11.672 3.100 19.123 1.00 90.19 78 SER A CA 1
ATOM 626 C C . SER A 1 78 ? -12.990 2.389 19.441 1.00 90.19 78 SER A C 1
ATOM 628 O O . SER A 1 78 ? -13.867 2.959 20.086 1.00 90.19 78 SER A O 1
ATOM 630 N N . SER A 1 79 ? -13.124 1.125 19.031 1.00 91.19 79 SER A N 1
ATOM 631 C CA . SER A 1 79 ? -14.309 0.318 19.345 1.00 91.19 79 SER A CA 1
ATOM 632 C C . SER A 1 79 ? -14.425 0.024 20.844 1.00 91.19 79 SER A C 1
ATOM 634 O O . SER A 1 79 ? -15.523 0.077 21.388 1.00 91.19 79 SER A O 1
ATOM 636 N N . LEU A 1 80 ? -13.305 -0.249 21.526 1.00 92.00 80 LEU A N 1
ATOM 637 C CA . LEU A 1 80 ? -13.283 -0.468 22.976 1.00 92.00 80 LEU A CA 1
ATOM 638 C C . LEU A 1 80 ? -13.654 0.798 23.754 1.00 92.00 80 LEU A C 1
ATOM 640 O O . LEU A 1 80 ? -14.442 0.709 24.690 1.00 92.00 80 LEU A O 1
ATOM 644 N N . SER A 1 81 ? -13.154 1.968 23.346 1.00 91.00 81 SER A N 1
ATOM 645 C CA . SER A 1 81 ? -13.536 3.246 23.962 1.00 91.00 81 SER A CA 1
ATOM 646 C C . SER A 1 81 ? -15.047 3.481 23.886 1.00 91.00 81 SER A C 1
ATOM 648 O O . SER A 1 81 ? -15.667 3.799 24.895 1.00 91.00 81 SER A O 1
ATOM 650 N N . ARG A 1 82 ? -15.659 3.214 22.726 1.00 90.44 82 ARG A N 1
ATOM 651 C CA . ARG A 1 82 ? -17.113 3.332 22.544 1.00 90.44 82 ARG A CA 1
ATOM 652 C C . ARG A 1 82 ? -17.911 2.354 23.413 1.00 90.44 82 ARG A C 1
ATOM 654 O O . ARG A 1 82 ? -19.000 2.685 23.870 1.00 90.44 82 ARG A O 1
ATOM 661 N N . LEU A 1 83 ? -17.401 1.141 23.634 1.00 92.25 83 LEU A N 1
ATOM 662 C CA . LEU A 1 83 ? -18.050 0.179 24.532 1.00 92.25 83 LEU A CA 1
ATOM 663 C C . LEU A 1 83 ? -18.011 0.644 25.991 1.00 92.25 83 LEU A C 1
ATOM 665 O O . LEU A 1 83 ? -18.982 0.425 26.714 1.00 92.25 83 LEU A O 1
ATOM 669 N N . GLU A 1 84 ? -16.928 1.297 26.415 1.00 93.81 84 GLU A N 1
ATOM 670 C CA . GLU A 1 84 ? -16.836 1.847 27.770 1.00 93.8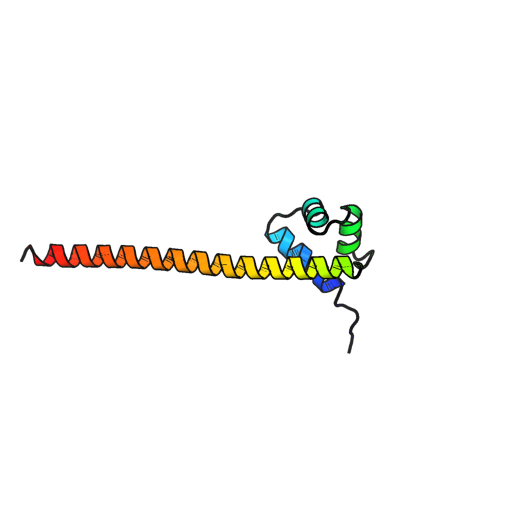1 84 GLU A CA 1
ATOM 671 C C . GLU A 1 84 ? -17.815 3.013 27.973 1.00 93.81 84 GLU A C 1
ATOM 673 O O . GLU A 1 84 ? -18.464 3.084 29.012 1.00 93.81 84 GLU A O 1
ATOM 678 N N . GLU A 1 85 ? -18.002 3.871 26.964 1.00 93.12 85 GLU A N 1
ATOM 679 C CA . GLU A 1 85 ? -19.037 4.918 26.977 1.00 93.12 85 GLU A CA 1
ATOM 680 C C . GLU A 1 85 ? -20.440 4.317 27.157 1.00 93.12 85 GLU A C 1
ATOM 682 O O . GLU A 1 85 ? -21.153 4.680 28.090 1.00 93.12 85 GLU A O 1
ATOM 687 N N . ILE A 1 86 ? -20.801 3.317 26.343 1.00 93.50 86 ILE A N 1
ATOM 688 C CA . ILE A 1 86 ? -22.107 2.639 26.434 1.00 93.50 86 ILE A CA 1
ATOM 689 C C . ILE A 1 86 ? -22.309 1.999 27.813 1.00 93.50 86 ILE A C 1
ATOM 691 O O . ILE A 1 86 ? -23.396 2.065 28.386 1.00 93.50 86 ILE A O 1
ATOM 695 N N . LYS A 1 87 ? -21.271 1.362 28.360 1.00 95.00 87 LYS A N 1
ATOM 696 C CA . LYS A 1 87 ? -21.323 0.757 29.693 1.00 95.00 87 LYS A CA 1
ATOM 697 C C . LYS A 1 87 ? -21.595 1.806 30.774 1.00 95.00 87 LYS A C 1
ATOM 699 O O . LYS A 1 87 ? -22.402 1.548 31.667 1.00 95.00 87 LYS A O 1
ATOM 704 N N . ASN A 1 88 ? -20.961 2.974 30.683 1.00 93.94 88 ASN A N 1
ATOM 705 C CA . ASN A 1 88 ? -21.186 4.076 31.616 1.00 93.94 88 ASN A CA 1
ATOM 706 C C . ASN A 1 88 ? -22.617 4.627 31.511 1.00 93.94 88 ASN A C 1
ATOM 708 O O . ASN A 1 88 ? -23.254 4.842 32.542 1.00 93.94 88 ASN A O 1
ATOM 712 N N . ASP A 1 89 ? -23.154 4.770 30.297 1.00 94.38 89 ASP A N 1
ATOM 713 C CA . ASP A 1 89 ? -24.537 5.215 30.074 1.00 94.38 89 ASP A CA 1
ATOM 714 C C . ASP A 1 89 ? -25.562 4.231 30.661 1.00 94.38 89 ASP A C 1
ATOM 716 O O . ASP A 1 89 ? -26.510 4.634 31.342 1.00 94.38 89 ASP A O 1
ATOM 720 N N . ILE A 1 90 ? -25.355 2.923 30.454 1.00 94.06 90 ILE A N 1
ATOM 721 C CA . ILE A 1 90 ? -26.203 1.867 31.032 1.00 94.06 90 ILE A CA 1
ATOM 722 C C . ILE A 1 90 ? -26.183 1.940 32.562 1.00 94.06 90 ILE A C 1
ATOM 724 O O . ILE A 1 90 ? -27.232 1.821 33.200 1.00 94.06 90 ILE A O 1
ATOM 728 N N . GLN A 1 91 ? -25.007 2.150 33.157 1.00 94.38 91 GLN A N 1
ATOM 729 C CA . GLN A 1 91 ? -24.863 2.257 34.605 1.00 94.38 91 GLN A CA 1
ATOM 730 C C . GLN A 1 91 ? -25.591 3.493 35.151 1.00 94.38 91 GLN A C 1
ATOM 732 O O . GLN A 1 91 ? -26.349 3.379 36.114 1.00 94.38 91 GLN A O 1
ATOM 737 N N . ALA A 1 92 ? -25.437 4.649 34.499 1.00 92.19 92 ALA A N 1
ATOM 738 C CA . ALA A 1 92 ? -26.128 5.877 34.882 1.00 92.19 92 ALA A CA 1
ATOM 739 C C . ALA A 1 92 ? -27.659 5.720 34.837 1.00 92.19 92 ALA A C 1
ATOM 741 O O . ALA A 1 92 ? -28.354 6.163 35.754 1.00 92.19 92 ALA A O 1
ATOM 742 N N . TYR A 1 93 ? -28.185 5.040 33.811 1.00 91.62 93 TYR A N 1
ATOM 743 C CA . TYR A 1 93 ? -29.611 4.727 33.705 1.00 91.62 93 TYR A CA 1
ATOM 744 C C . TYR A 1 93 ? -30.086 3.755 34.797 1.00 91.62 93 TYR A C 1
ATOM 746 O O . TYR A 1 93 ? -31.146 3.939 35.400 1.00 91.62 93 TYR A O 1
ATOM 754 N N . ALA A 1 94 ? -29.301 2.714 35.088 1.00 91.44 94 ALA A N 1
ATOM 755 C CA . ALA A 1 94 ? -29.627 1.772 36.153 1.00 91.44 94 ALA A CA 1
ATOM 756 C C . ALA A 1 94 ? -29.703 2.473 37.521 1.00 91.44 94 ALA A C 1
ATOM 758 O O . ALA A 1 94 ? -30.601 2.178 38.312 1.00 91.44 94 ALA A O 1
ATOM 759 N N . ASP A 1 95 ? -28.805 3.421 37.788 1.00 92.06 95 ASP A N 1
ATOM 760 C CA . ASP A 1 95 ? -28.747 4.137 39.063 1.00 92.06 95 ASP A CA 1
ATOM 761 C C . ASP A 1 95 ? -29.841 5.203 39.213 1.00 92.06 95 ASP A C 1
ATOM 763 O O . ASP A 1 95 ? -30.336 5.400 40.325 1.00 92.06 95 ASP A O 1
ATOM 767 N N . SER A 1 96 ? -30.278 5.851 38.126 1.00 89.44 96 SER A N 1
ATOM 768 C CA . SER A 1 96 ? -31.440 6.751 38.168 1.00 89.44 96 SER A CA 1
ATOM 769 C C . SER A 1 96 ? -32.744 5.982 38.396 1.00 89.44 96 SER A C 1
ATOM 771 O O . SER A 1 96 ? -33.531 6.366 39.256 1.00 89.44 96 SER A O 1
ATOM 773 N N . SER A 1 97 ? -32.927 4.828 37.743 1.00 77.69 97 SER A N 1
ATOM 774 C CA . SER A 1 97 ? -34.139 4.002 37.887 1.00 77.69 97 SER A CA 1
ATOM 775 C C . SER A 1 97 ? -34.363 3.432 39.297 1.00 77.69 97 SER A C 1
ATOM 777 O O . SER A 1 97 ? -35.487 3.086 39.662 1.00 77.69 97 SER A O 1
ATOM 779 N N . LYS A 1 98 ? -33.299 3.322 40.105 1.00 74.69 98 LYS A N 1
ATOM 780 C CA . LYS A 1 98 ? -33.367 2.875 41.505 1.00 74.69 98 LYS A CA 1
ATOM 781 C C . LYS A 1 98 ? -33.773 3.985 42.476 1.00 74.69 98 LYS A C 1
ATOM 783 O O . LYS A 1 98 ? -34.113 3.656 43.604 1.00 74.69 98 LYS A O 1
ATOM 788 N N . LYS A 1 99 ? -33.700 5.262 42.080 1.00 65.00 99 LYS A N 1
ATOM 789 C CA . LYS A 1 99 ? -34.066 6.405 42.939 1.00 65.00 99 LYS A CA 1
ATOM 790 C C . LYS A 1 99 ? -35.556 6.750 42.893 1.00 65.00 99 LYS A C 1
ATOM 792 O O . LYS A 1 99 ? -36.031 7.415 43.804 1.00 65.00 99 LYS A O 1
ATOM 797 N N . ASP A 1 100 ? -36.270 6.280 41.873 1.00 61.38 100 ASP A N 1
ATOM 798 C CA . ASP A 1 100 ? -37.710 6.513 41.688 1.00 61.38 100 ASP A CA 1
ATOM 799 C C . ASP A 1 100 ? -38.594 5.415 42.332 1.00 61.38 100 ASP A C 1
ATOM 801 O O . ASP A 1 100 ? -39.797 5.350 42.074 1.00 61.38 100 ASP A O 1
ATOM 805 N N . LYS A 1 101 ? -38.007 4.537 43.158 1.00 54.38 101 LYS A N 1
ATOM 806 C CA . LYS A 1 101 ? -38.689 3.509 43.963 1.00 54.38 101 LYS A CA 1
ATOM 807 C C . LYS A 1 101 ? -38.420 3.730 45.443 1.00 54.38 101 LYS A C 1
ATOM 809 O O . LYS A 1 101 ? -39.352 3.455 46.228 1.00 54.38 101 LYS A O 1
#

InterPro domains:
  IPR001387 Cro/C1-type, helix-turn-helix domain [cd00093] (20-57)
  IPR010982 Lambda repressor-like, DNA-binding domain superfamily [G3DSA:1.10.260.40] (16-70)
  IPR010982 Lambda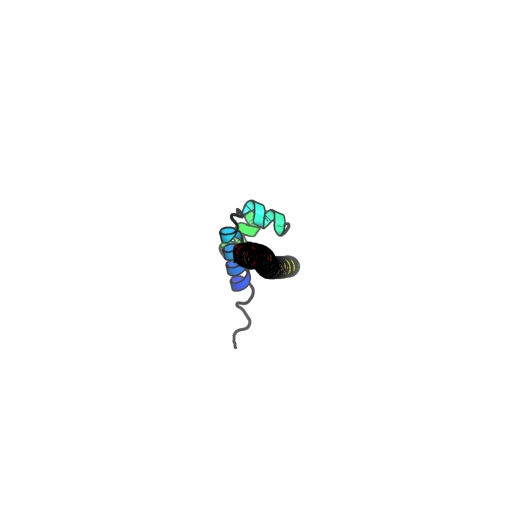 repressor-like, DNA-binding domain superfamily [SSF47413] (19-62)

pLDDT: mean 89.38, std 13.16, range [37.44, 98.0]

Secondary structure (DSSP, 8-state):
---S-HHHHHHHHHHHHHHHTT--HHHHHHHTTS-HHHHHHHHTTSSPPPHHHHHHHHHHHHHHHHHHHHHHHHHHHHHHHHHHHHHHHHHHHHHHHTT--

Radius of gyration: 24.09 Å; chains: 1; bounding box: 58×35×64 Å

Sequence (101 aa):
MDIENNGRDKIDELVTRATKKGLTLPKLAAALHVSTSTMYNYVNGYTKPRANVRKRIDVWLERDRIMTILSSYVNRISSLSRLEEIKNDIQAYADSSKKDK

Organism: NCBI:txid2840785